Protein AF-A0A6V7K9V1-F1 (afdb_monomer_lite)

InterPro domains:
  IPR018732 Dpy-19/Dpy-19-like [PF10034] (10-104)
  IPR018732 Dpy-19/Dpy-19-like [PTHR31488] (13-102)

Structure (mmCIF, N/CA/C/O backbone):
data_AF-A0A6V7K9V1-F1
#
_entry.id   AF-A0A6V7K9V1-F1
#
loop_
_atom_site.group_PDB
_atom_site.id
_atom_site.type_symbol
_atom_site.label_atom_id
_atom_site.label_alt_id
_atom_site.label_comp_id
_atom_site.label_asym_id
_atom_site.label_entity_id
_atom_site.label_seq_id
_atom_site.pdbx_PDB_ins_code
_atom_site.Cartn_x
_atom_site.Cartn_y
_atom_site.Cartn_z
_atom_site.occupancy
_atom_site.B_iso_or_equiv
_atom_site.auth_seq_id
_atom_site.auth_comp_id
_atom_site.auth_asym_id
_atom_site.auth_atom_id
_atom_site.pdbx_PDB_model_num
ATOM 1 N N . THR A 1 1 ? 39.760 -1.655 -20.143 1.00 37.84 1 THR A N 1
ATOM 2 C CA . THR A 1 1 ? 40.571 -1.521 -21.367 1.00 37.84 1 THR A CA 1
ATOM 3 C C . THR A 1 1 ? 39.655 -1.271 -22.540 1.00 37.84 1 THR A C 1
ATOM 5 O O . THR A 1 1 ? 38.645 -1.952 -22.647 1.00 37.84 1 THR A O 1
ATOM 8 N N . GLU A 1 2 ? 39.982 -0.252 -23.332 1.00 52.44 2 GLU A N 1
ATOM 9 C CA . GLU A 1 2 ? 39.304 0.187 -24.558 1.00 52.44 2 GLU A CA 1
ATOM 10 C C . GLU A 1 2 ? 39.152 -0.900 -25.633 1.00 52.44 2 GLU A C 1
ATOM 12 O O . GLU A 1 2 ? 40.031 -1.755 -25.772 1.00 52.44 2 GLU A O 1
ATOM 17 N N . ARG A 1 3 ? 38.095 -0.768 -26.450 1.00 48.97 3 ARG A N 1
ATOM 18 C CA . ARG A 1 3 ? 38.056 -0.912 -27.928 1.00 48.97 3 ARG A CA 1
ATOM 19 C C . ARG A 1 3 ? 36.578 -0.804 -28.348 1.00 48.97 3 ARG A C 1
ATOM 21 O O . ARG A 1 3 ? 35.760 -1.541 -27.825 1.00 48.97 3 ARG A O 1
ATOM 28 N N . GLY A 1 4 ? 36.123 0.138 -29.169 1.00 57.19 4 GLY A N 1
ATOM 29 C CA . GLY A 1 4 ? 36.757 0.662 -30.372 1.00 57.19 4 GLY A CA 1
ATOM 30 C C . GLY A 1 4 ? 36.344 -0.182 -31.577 1.00 57.19 4 GLY A C 1
ATOM 31 O O . GLY A 1 4 ? 37.207 -0.852 -32.116 1.00 57.19 4 GLY A O 1
ATOM 32 N N . ASP A 1 5 ? 35.048 -0.212 -31.915 1.00 47.09 5 ASP A N 1
ATOM 33 C CA . ASP A 1 5 ? 34.510 -0.325 -33.283 1.00 47.09 5 ASP A CA 1
ATOM 34 C C . ASP A 1 5 ? 32.972 -0.229 -33.229 1.00 47.09 5 ASP A C 1
ATOM 36 O O . ASP A 1 5 ? 32.338 -0.789 -32.335 1.00 47.09 5 ASP A O 1
ATOM 40 N N . GLY A 1 6 ? 32.369 0.497 -34.166 1.00 57.66 6 GLY A N 1
ATOM 41 C CA . GLY A 1 6 ? 30.946 0.845 -34.228 1.00 57.66 6 GLY A CA 1
ATOM 42 C C . GLY A 1 6 ? 30.015 -0.307 -34.616 1.00 57.66 6 GLY A C 1
ATOM 43 O O . GLY A 1 6 ? 29.026 -0.081 -35.309 1.00 57.66 6 GLY A O 1
ATOM 44 N N . SER A 1 7 ? 30.304 -1.533 -34.180 1.00 53.25 7 SER A N 1
ATOM 45 C CA . SER A 1 7 ? 29.377 -2.656 -34.297 1.00 53.25 7 SER A CA 1
ATOM 46 C C . SER A 1 7 ? 28.694 -2.883 -32.952 1.00 53.25 7 SER A C 1
ATOM 48 O O . SER A 1 7 ? 29.325 -3.193 -31.942 1.00 53.25 7 SER A O 1
ATOM 50 N N . THR A 1 8 ? 27.374 -2.695 -32.920 1.00 54.94 8 THR A N 1
ATOM 51 C CA . THR A 1 8 ? 26.538 -3.057 -31.775 1.00 54.94 8 THR A CA 1
ATOM 52 C C . THR A 1 8 ? 26.529 -4.577 -31.661 1.00 54.94 8 THR A C 1
ATOM 54 O O . THR A 1 8 ? 25.614 -5.246 -32.136 1.00 54.94 8 THR A O 1
ATOM 57 N N . VAL A 1 9 ? 27.578 -5.151 -31.072 1.00 58.09 9 VAL A N 1
ATOM 58 C CA . VAL A 1 9 ? 27.521 -6.535 -30.612 1.00 58.09 9 VAL A CA 1
ATOM 59 C C . VAL A 1 9 ? 26.310 -6.635 -29.690 1.00 58.09 9 VAL A C 1
ATOM 61 O O . VAL A 1 9 ? 26.144 -5.816 -28.782 1.00 58.09 9 VAL A O 1
ATOM 64 N N . LEU A 1 10 ? 25.420 -7.589 -29.972 1.00 57.72 10 LEU A N 1
ATOM 65 C CA . LEU A 1 10 ? 24.287 -7.898 -29.110 1.00 57.72 10 LEU A CA 1
ATOM 66 C C . LEU A 1 10 ? 24.871 -8.325 -27.761 1.00 57.72 10 LEU A C 1
ATOM 68 O O . LEU A 1 10 ? 25.293 -9.465 -27.578 1.00 57.72 10 LEU A O 1
ATOM 72 N N . SER A 1 11 ? 24.985 -7.371 -26.842 1.00 62.78 11 SER A N 1
ATOM 73 C CA . SER A 1 11 ? 25.507 -7.630 -25.515 1.00 62.78 11 SER A CA 1
ATOM 74 C C . SER A 1 11 ? 24.492 -8.498 -24.785 1.00 62.78 11 SER A C 1
ATOM 76 O O . SER A 1 11 ? 23.467 -8.011 -24.311 1.00 62.78 11 SER A O 1
ATOM 78 N N . CYS A 1 12 ? 24.791 -9.789 -24.650 1.00 59.69 12 CYS A N 1
ATOM 79 C CA . CYS A 1 12 ? 24.054 -10.706 -23.775 1.00 59.69 12 CYS A CA 1
ATOM 80 C C . CYS A 1 12 ? 24.196 -10.338 -22.281 1.00 59.69 12 CYS A C 1
ATOM 82 O O . CYS A 1 12 ? 23.714 -11.064 -21.417 1.00 59.69 12 CYS A O 1
ATOM 84 N N . GLN A 1 13 ? 24.890 -9.236 -21.977 1.00 60.91 13 GLN A N 1
ATOM 85 C CA . GLN A 1 13 ? 25.138 -8.711 -20.640 1.00 60.91 13 GLN A CA 1
ATOM 86 C C . GLN A 1 13 ? 24.251 -7.49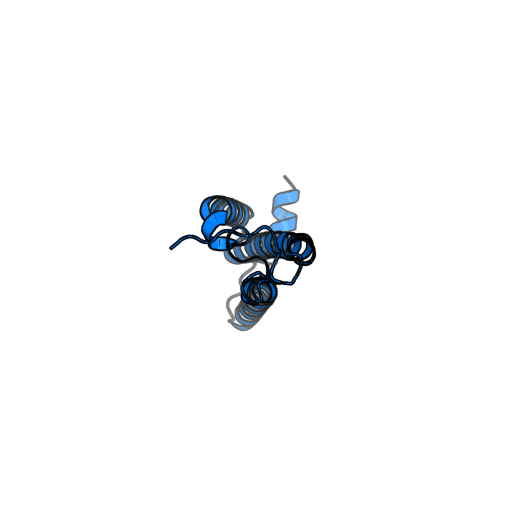5 -20.306 1.00 60.91 13 GLN A C 1
ATOM 88 O O . GLN A 1 13 ? 24.337 -6.952 -19.207 1.00 60.91 13 GLN A O 1
ATOM 93 N N . GLY A 1 14 ? 23.375 -7.074 -21.225 1.00 58.47 14 GLY A N 1
ATOM 94 C CA . GLY A 1 14 ? 22.284 -6.141 -20.942 1.00 58.47 14 GLY A CA 1
ATOM 95 C C . GLY A 1 14 ? 20.980 -6.891 -20.674 1.00 58.47 14 GLY A C 1
ATOM 96 O O . GLY A 1 14 ? 20.738 -7.934 -21.276 1.00 58.47 14 GLY A O 1
ATOM 97 N N . LEU A 1 15 ? 20.123 -6.359 -19.794 1.00 56.44 15 LEU A N 1
ATOM 98 C CA . LEU A 1 15 ? 18.720 -6.772 -19.667 1.00 56.44 15 LEU A CA 1
ATOM 99 C C . LEU A 1 15 ? 18.069 -6.719 -21.061 1.00 56.44 15 LEU A C 1
ATOM 101 O O . LEU A 1 15 ? 17.594 -5.675 -21.491 1.00 56.44 15 LEU A O 1
ATOM 105 N N . ALA A 1 16 ? 18.043 -7.848 -21.774 1.00 56.69 16 ALA A N 1
ATOM 106 C CA . ALA A 1 16 ? 17.430 -7.985 -23.099 1.00 56.69 16 ALA A CA 1
ATOM 107 C C . ALA A 1 16 ? 15.898 -7.816 -23.066 1.00 56.69 16 ALA A C 1
ATOM 109 O O . ALA A 1 16 ? 15.219 -7.980 -24.076 1.00 56.69 16 ALA A O 1
ATOM 110 N N . VAL A 1 17 ? 15.346 -7.505 -21.892 1.00 64.75 17 VAL A N 1
ATOM 111 C CA . VAL A 1 17 ? 13.927 -7.319 -21.654 1.00 64.75 17 VAL A CA 1
ATOM 112 C C . VAL A 1 17 ? 13.671 -5.833 -21.399 1.00 64.75 17 VAL A C 1
ATOM 114 O O . VAL A 1 17 ? 14.276 -5.268 -20.483 1.00 64.75 17 VAL A O 1
ATOM 117 N N . PRO A 1 18 ? 12.777 -5.184 -22.166 1.00 68.88 18 PRO A N 1
ATOM 118 C CA . PRO A 1 18 ? 12.441 -3.784 -21.953 1.00 68.88 18 PRO A CA 1
ATOM 119 C C . PRO A 1 18 ? 11.866 -3.588 -20.544 1.00 68.88 18 PRO A C 1
ATOM 121 O O . PRO A 1 18 ? 10.807 -4.116 -20.203 1.00 68.88 18 PRO A O 1
ATOM 124 N N . SER A 1 19 ? 12.564 -2.808 -19.717 1.00 66.75 19 SER A N 1
ATOM 125 C CA . SER A 1 19 ? 12.195 -2.534 -18.319 1.00 66.75 19 SER A CA 1
ATOM 126 C C . SER A 1 19 ? 10.821 -1.871 -18.186 1.00 66.75 19 SER A C 1
ATOM 128 O O . SER A 1 19 ? 10.099 -2.137 -17.225 1.00 66.75 19 SER A O 1
ATOM 130 N N . TYR A 1 20 ? 10.420 -1.079 -19.184 1.00 72.31 20 TYR A N 1
ATOM 131 C CA . TYR A 1 20 ? 9.133 -0.382 -19.244 1.00 72.31 20 TYR A CA 1
ATOM 132 C C . TYR A 1 20 ? 7.913 -1.292 -19.081 1.00 72.31 20 TYR A C 1
ATOM 134 O O . TYR A 1 20 ? 6.931 -0.865 -18.481 1.00 72.31 20 TYR A O 1
ATOM 142 N N . PHE A 1 21 ? 7.985 -2.549 -19.532 1.00 74.50 21 PHE A N 1
ATOM 143 C CA . PHE A 1 21 ? 6.895 -3.516 -19.364 1.00 74.50 21 PHE A CA 1
ATOM 144 C C . PHE A 1 21 ? 6.564 -3.778 -17.884 1.00 74.50 21 PHE A C 1
ATOM 146 O O . PHE A 1 21 ? 5.403 -3.955 -17.522 1.00 74.50 21 PHE A O 1
ATOM 153 N N . TYR A 1 22 ? 7.575 -3.761 -17.010 1.00 76.75 22 TYR A N 1
ATOM 154 C CA . TYR A 1 22 ? 7.412 -4.074 -15.590 1.00 76.75 22 TYR A CA 1
ATOM 155 C C . TYR A 1 22 ? 7.121 -2.847 -14.731 1.00 76.75 22 TYR A C 1
ATOM 157 O O . TYR A 1 22 ? 6.459 -2.981 -13.705 1.00 76.75 22 TYR A O 1
ATOM 165 N N . ILE A 1 23 ? 7.575 -1.657 -15.136 1.00 79.94 23 ILE A N 1
ATOM 166 C CA . ILE A 1 23 ? 7.477 -0.438 -14.317 1.00 79.94 23 ILE A CA 1
ATOM 167 C C . ILE A 1 23 ? 6.026 -0.144 -13.932 1.00 79.94 23 ILE A C 1
ATOM 169 O O . ILE A 1 23 ? 5.755 0.090 -12.758 1.00 79.94 23 ILE A O 1
ATOM 173 N N . THR A 1 24 ? 5.087 -0.226 -14.879 1.00 82.88 24 THR A N 1
ATOM 174 C CA . THR A 1 24 ? 3.663 0.037 -14.614 1.00 82.88 24 THR A CA 1
ATOM 175 C C . THR A 1 24 ? 3.096 -0.908 -13.556 1.00 82.88 24 THR A C 1
ATOM 177 O O . THR A 1 24 ? 2.420 -0.471 -12.623 1.00 82.88 24 THR A O 1
ATOM 180 N N . VAL A 1 25 ? 3.409 -2.202 -13.658 1.00 83.69 25 VAL A N 1
ATOM 181 C CA . VAL A 1 25 ? 2.934 -3.209 -12.703 1.00 83.69 25 VAL A CA 1
ATOM 182 C C . VAL A 1 25 ? 3.601 -3.011 -11.344 1.00 83.69 25 VAL A C 1
ATOM 184 O O . VAL A 1 25 ? 2.920 -2.975 -10.324 1.00 83.69 25 VAL A O 1
ATOM 187 N N . VAL A 1 26 ? 4.913 -2.804 -11.306 1.00 84.44 26 VAL A N 1
ATOM 188 C CA . VAL A 1 26 ? 5.666 -2.624 -10.059 1.00 84.44 26 VAL A CA 1
ATOM 189 C C . VAL A 1 26 ? 5.211 -1.375 -9.299 1.00 84.44 26 VAL A C 1
ATOM 191 O O . VAL A 1 26 ? 5.019 -1.436 -8.085 1.00 84.44 26 VAL A O 1
ATOM 194 N N . TRP A 1 27 ? 4.948 -0.268 -9.996 1.00 83.19 27 TRP A N 1
ATOM 195 C CA . TRP A 1 27 ? 4.365 0.929 -9.383 1.00 83.19 27 TRP A CA 1
ATOM 196 C C . TRP A 1 27 ? 2.975 0.660 -8.805 1.00 83.19 27 TRP A C 1
ATOM 198 O O . TRP A 1 27 ? 2.685 1.060 -7.676 1.00 83.19 27 TRP A O 1
ATOM 208 N N . SER A 1 28 ? 2.130 -0.075 -9.533 1.00 87.44 28 SER A N 1
ATOM 209 C CA . SER A 1 28 ? 0.806 -0.452 -9.026 1.00 87.44 28 SER A CA 1
ATOM 210 C C . SER A 1 28 ? 0.894 -1.311 -7.752 1.00 87.44 28 SER A C 1
ATOM 212 O O . SER A 1 28 ? 0.160 -1.081 -6.791 1.00 87.44 28 SER A O 1
ATOM 214 N N . LEU A 1 29 ? 1.855 -2.238 -7.687 1.00 88.19 29 LEU A N 1
ATOM 215 C CA . LEU A 1 29 ? 2.085 -3.106 -6.530 1.00 88.19 29 LEU A CA 1
ATOM 216 C C . LEU A 1 29 ? 2.676 -2.352 -5.332 1.00 88.19 29 LEU A C 1
ATOM 218 O O . LEU A 1 29 ? 2.336 -2.662 -4.188 1.00 88.19 29 LEU A O 1
ATOM 222 N N . ALA A 1 30 ? 3.508 -1.337 -5.569 1.00 88.19 30 ALA A N 1
ATOM 223 C CA . ALA A 1 30 ? 4.000 -0.447 -4.519 1.00 88.19 30 ALA A CA 1
ATOM 224 C C . ALA A 1 30 ? 2.851 0.358 -3.882 1.00 88.19 30 ALA A C 1
ATOM 226 O O . ALA A 1 30 ? 2.740 0.416 -2.656 1.00 88.19 30 ALA A O 1
ATOM 227 N N . MET A 1 31 ? 1.933 0.887 -4.698 1.00 89.12 31 MET A N 1
ATOM 228 C CA . MET A 1 31 ? 0.722 1.563 -4.208 1.00 89.12 31 MET A CA 1
ATOM 229 C C . MET A 1 31 ? -0.201 0.604 -3.442 1.00 89.12 31 MET A C 1
ATOM 231 O O . MET A 1 31 ? -0.733 0.951 -2.382 1.00 89.12 31 MET A O 1
ATOM 235 N N . MET A 1 32 ? -0.352 -0.630 -3.934 1.00 91.69 32 MET A N 1
ATOM 236 C CA . MET A 1 32 ? -1.101 -1.682 -3.241 1.00 91.69 32 MET A CA 1
ATOM 237 C C . MET A 1 32 ? -0.471 -2.023 -1.882 1.00 91.69 32 MET A C 1
ATOM 239 O O . MET A 1 32 ? -1.183 -2.156 -0.890 1.00 91.69 32 MET A O 1
ATOM 243 N N . THR A 1 33 ? 0.858 -2.090 -1.811 1.00 91.56 33 THR A N 1
ATOM 244 C CA . THR A 1 33 ? 1.612 -2.346 -0.575 1.00 91.56 33 THR A CA 1
ATOM 245 C C . THR A 1 33 ? 1.368 -1.255 0.469 1.00 91.56 33 THR A C 1
ATOM 247 O O . THR A 1 33 ? 0.993 -1.570 1.599 1.00 91.56 33 THR A O 1
ATOM 250 N N . GLY A 1 34 ? 1.491 0.023 0.088 1.00 92.19 34 GLY A N 1
ATOM 251 C CA . GLY A 1 34 ? 1.186 1.149 0.980 1.00 92.19 34 GLY A CA 1
ATOM 252 C C . GLY A 1 34 ? -0.263 1.126 1.484 1.00 92.19 34 GLY A C 1
ATOM 253 O O . GLY A 1 34 ? -0.516 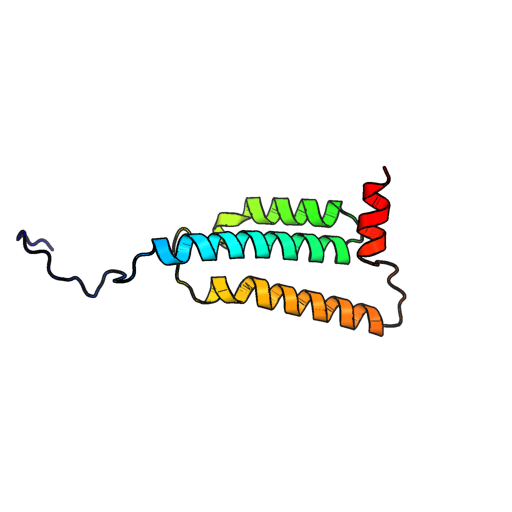1.331 2.671 1.00 92.19 34 GLY A O 1
ATOM 254 N N . SER A 1 35 ? -1.211 0.767 0.614 1.00 91.75 35 SER A N 1
ATOM 255 C CA . SER A 1 35 ? -2.632 0.645 0.972 1.00 91.75 35 SER A CA 1
ATOM 256 C C . SER A 1 35 ? -2.892 -0.474 1.988 1.00 91.75 35 SER A C 1
ATOM 258 O O . SER A 1 35 ? -3.632 -0.281 2.954 1.00 91.75 35 SER A O 1
ATOM 260 N N . ILE A 1 36 ? -2.263 -1.641 1.807 1.00 92.69 36 ILE A N 1
ATOM 261 C CA . ILE A 1 36 ? -2.381 -2.769 2.743 1.00 92.69 36 ILE A CA 1
ATOM 262 C C . ILE A 1 36 ? -1.749 -2.412 4.091 1.00 92.69 36 ILE A C 1
ATOM 264 O O . ILE A 1 36 ? -2.345 -2.694 5.128 1.00 92.69 36 ILE A O 1
ATOM 268 N N . LEU A 1 37 ? -0.586 -1.754 4.099 1.00 92.69 37 LEU A N 1
ATOM 269 C CA . LEU A 1 37 ? 0.067 -1.305 5.332 1.00 92.69 37 LEU A CA 1
ATOM 270 C C . LEU A 1 37 ? -0.778 -0.281 6.097 1.00 92.69 37 LEU A C 1
ATOM 272 O O . LEU A 1 37 ? -0.879 -0.369 7.320 1.00 92.69 37 LEU A O 1
ATOM 276 N N . PHE A 1 38 ? -1.434 0.642 5.392 1.00 92.06 38 PHE A N 1
ATOM 277 C CA . PHE A 1 38 ? -2.372 1.583 6.001 1.00 92.06 38 PHE A CA 1
ATOM 278 C C . PHE A 1 38 ? -3.538 0.852 6.684 1.00 92.06 38 PHE A C 1
ATOM 280 O O . PHE A 1 38 ? -3.821 1.086 7.860 1.00 92.06 38 PHE A O 1
ATOM 287 N N . LEU A 1 39 ? -4.189 -0.080 5.982 1.00 89.88 39 LEU A N 1
ATOM 288 C CA . LEU A 1 39 ? -5.285 -0.882 6.540 1.00 89.88 39 LEU A CA 1
ATOM 289 C C . LEU A 1 39 ? -4.825 -1.746 7.719 1.00 89.88 39 LEU A C 1
ATOM 291 O O . LEU A 1 39 ? -5.525 -1.866 8.722 1.00 89.88 39 LEU A O 1
ATOM 295 N N . TYR A 1 40 ? -3.632 -2.321 7.620 1.00 90.94 40 TYR A N 1
ATOM 296 C CA . TYR A 1 40 ? -3.091 -3.168 8.669 1.00 90.94 40 TYR A CA 1
ATOM 297 C C . TYR A 1 40 ? -2.775 -2.360 9.935 1.00 90.94 40 TYR A C 1
ATOM 299 O O . TYR A 1 40 ? -3.178 -2.736 11.036 1.00 90.94 40 TYR A O 1
ATOM 307 N N . SER A 1 41 ? -2.122 -1.210 9.782 1.00 91.50 41 SER A N 1
ATOM 308 C CA . SER A 1 41 ? -1.783 -0.336 10.906 1.00 91.50 41 SER A CA 1
ATOM 309 C C . SER A 1 41 ? -3.019 0.296 11.555 1.00 91.50 41 SER A C 1
ATOM 311 O O . SER A 1 41 ? -3.120 0.337 12.782 1.00 91.50 41 SER A O 1
ATOM 313 N N . THR A 1 42 ? -4.011 0.714 10.759 1.00 89.25 42 THR A N 1
ATOM 314 C CA . THR A 1 42 ? -5.291 1.209 11.304 1.00 89.25 42 THR A CA 1
ATOM 315 C C . THR A 1 42 ? -6.046 0.129 12.076 1.00 89.25 42 THR A C 1
ATOM 317 O O . THR A 1 42 ? -6.605 0.425 13.132 1.00 89.25 42 THR A O 1
ATOM 320 N N . TYR A 1 43 ? -6.022 -1.123 11.606 1.00 85.56 43 TYR A N 1
ATOM 321 C CA . TYR A 1 43 ? -6.606 -2.254 12.330 1.00 85.56 43 TYR A CA 1
ATOM 322 C C . TYR A 1 43 ? -5.905 -2.506 13.669 1.00 85.56 43 TYR A C 1
ATOM 324 O O . TYR A 1 43 ? -6.569 -2.693 14.681 1.00 85.56 43 TYR A O 1
ATOM 332 N N . LEU A 1 44 ? -4.570 -2.473 13.696 1.00 86.69 44 LEU A N 1
ATOM 333 C CA . LEU A 1 44 ? -3.805 -2.755 14.911 1.00 86.69 44 LEU A CA 1
ATOM 334 C C . LEU A 1 44 ? -3.879 -1.616 15.940 1.00 86.69 44 LEU A C 1
ATOM 336 O O . LEU A 1 44 ? -3.948 -1.865 17.140 1.00 86.69 44 LEU A O 1
ATOM 340 N N . SER A 1 45 ? -3.864 -0.365 15.476 1.00 86.75 45 SER A N 1
ATOM 341 C CA . SER A 1 45 ? -3.923 0.820 16.338 1.00 86.75 45 SER A CA 1
ATOM 342 C C . SER A 1 45 ? -5.348 1.167 16.786 1.00 86.75 45 SER A C 1
ATOM 344 O O . SER A 1 45 ? -5.516 1.899 17.760 1.00 86.75 45 SER A O 1
ATOM 346 N N . GLY A 1 46 ? -6.374 0.705 16.066 1.00 82.12 46 GLY A N 1
ATOM 347 C CA . GLY A 1 46 ? -7.770 1.090 16.295 1.00 82.12 46 GLY A CA 1
ATOM 348 C C . GLY A 1 46 ? -8.093 2.548 15.951 1.00 82.12 46 GLY A C 1
ATOM 349 O O . GLY A 1 46 ? -9.209 3.006 16.189 1.00 82.12 46 GLY A O 1
ATOM 350 N N . THR A 1 47 ? -7.140 3.286 15.375 1.00 84.94 47 THR A N 1
ATOM 351 C CA . THR A 1 47 ? -7.290 4.692 14.981 1.00 84.94 47 THR A CA 1
ATOM 352 C C . THR A 1 47 ? -6.752 4.920 13.572 1.00 84.94 47 THR A C 1
ATOM 354 O O . THR A 1 47 ? -5.852 4.214 13.110 1.00 84.94 47 THR A O 1
ATOM 357 N N . ILE A 1 48 ? -7.269 5.944 12.885 1.00 87.12 48 ILE A N 1
ATOM 358 C CA . ILE A 1 48 ? -6.770 6.335 11.557 1.00 87.12 48 ILE A CA 1
ATOM 359 C C . ILE A 1 48 ? -5.344 6.908 11.610 1.00 87.12 48 ILE A C 1
ATOM 361 O O . ILE A 1 48 ? -4.580 6.764 10.655 1.00 87.12 48 ILE A O 1
ATOM 365 N N . TYR A 1 49 ? -4.957 7.496 12.747 1.00 88.56 49 TYR A N 1
ATOM 366 C CA . TYR A 1 49 ? -3.628 8.068 12.959 1.00 88.56 49 TYR A CA 1
ATOM 367 C C . TYR A 1 49 ? -2.514 7.026 12.835 1.00 88.56 49 TYR A C 1
ATOM 369 O O . TYR A 1 49 ? -1.479 7.329 12.246 1.00 88.56 49 TYR A O 1
ATOM 377 N N . GLY A 1 50 ? -2.740 5.789 13.297 1.00 89.44 50 GLY A N 1
ATOM 378 C CA . GLY A 1 50 ? -1.791 4.688 13.097 1.00 89.44 50 GLY A CA 1
ATOM 379 C C . GLY A 1 50 ? -1.508 4.435 11.614 1.00 89.44 50 GLY A C 1
ATOM 380 O O . GLY A 1 50 ? -0.351 4.366 11.199 1.00 89.44 50 GLY A O 1
ATOM 381 N N . GLY A 1 51 ? -2.559 4.417 10.789 1.00 91.19 51 GLY A N 1
ATOM 382 C CA . GLY A 1 51 ? -2.435 4.314 9.335 1.00 91.19 51 GLY A CA 1
ATOM 383 C C . GLY A 1 51 ? -1.654 5.468 8.715 1.00 91.19 51 GLY A C 1
ATOM 384 O O . GLY A 1 51 ? -0.751 5.232 7.913 1.00 91.19 51 GLY A O 1
ATOM 385 N N . LEU A 1 52 ? -1.969 6.709 9.100 1.00 92.44 52 LEU A N 1
ATOM 386 C CA . LEU A 1 52 ? -1.284 7.901 8.587 1.00 92.44 52 LEU A CA 1
ATOM 387 C C . LEU A 1 52 ? 0.211 7.887 8.917 1.00 92.44 52 LEU A C 1
ATOM 389 O O . LEU A 1 52 ? 1.029 8.128 8.032 1.00 92.44 52 LEU A O 1
ATOM 393 N N . ILE A 1 53 ? 0.575 7.548 10.156 1.00 94.19 53 ILE A N 1
ATOM 394 C CA . ILE A 1 53 ? 1.977 7.448 10.583 1.00 94.19 53 ILE A CA 1
ATOM 395 C C . ILE A 1 53 ? 2.710 6.381 9.764 1.00 94.19 53 ILE A C 1
ATOM 397 O O . ILE A 1 53 ? 3.813 6.628 9.277 1.00 94.19 53 ILE A O 1
ATOM 401 N N . THR A 1 54 ? 2.093 5.217 9.549 1.00 94.06 54 THR A N 1
ATOM 402 C CA . THR A 1 54 ? 2.678 4.155 8.719 1.00 94.06 54 THR A CA 1
ATOM 403 C C . THR A 1 54 ? 2.847 4.585 7.264 1.00 94.06 54 THR A C 1
ATOM 405 O O . THR A 1 54 ? 3.881 4.298 6.666 1.00 94.06 54 THR A O 1
ATOM 408 N N . MET A 1 55 ? 1.876 5.302 6.699 1.00 93.19 55 MET A N 1
ATOM 409 C CA . MET A 1 55 ? 1.957 5.806 5.328 1.00 93.19 55 MET A CA 1
ATOM 410 C C . MET A 1 55 ? 3.087 6.834 5.173 1.00 93.19 55 MET A C 1
ATOM 412 O O . MET A 1 55 ? 3.871 6.758 4.228 1.00 93.19 55 MET A O 1
ATOM 416 N N . LEU A 1 56 ? 3.228 7.753 6.133 1.00 93.81 56 LEU A N 1
ATOM 417 C CA . LEU A 1 56 ? 4.330 8.718 6.171 1.00 93.81 56 LEU A CA 1
ATOM 418 C C . LEU A 1 56 ? 5.688 8.018 6.291 1.00 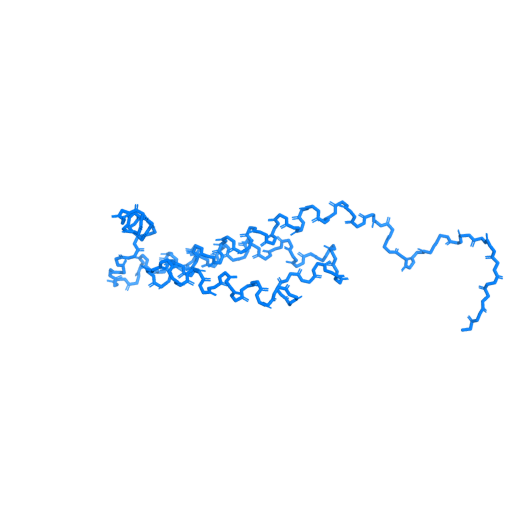93.81 56 LEU A C 1
ATOM 420 O O . LEU A 1 56 ? 6.617 8.358 5.561 1.00 93.81 56 LEU A O 1
ATOM 424 N N . ALA A 1 57 ? 5.795 7.007 7.156 1.00 92.06 57 ALA A N 1
ATOM 425 C CA . ALA A 1 57 ? 7.012 6.214 7.306 1.00 92.06 57 ALA A CA 1
ATOM 426 C C . ALA A 1 57 ? 7.359 5.426 6.029 1.00 92.06 57 ALA A C 1
ATOM 428 O O . ALA A 1 57 ? 8.531 5.339 5.663 1.00 92.06 57 ALA A O 1
ATOM 429 N N . PHE A 1 58 ? 6.353 4.902 5.320 1.00 90.88 58 PHE A N 1
ATOM 430 C CA . PHE A 1 58 ? 6.536 4.215 4.040 1.00 90.88 58 PHE A CA 1
ATOM 431 C C . PHE A 1 58 ? 7.082 5.157 2.960 1.00 90.88 58 PHE A C 1
ATOM 433 O O . PHE A 1 58 ? 8.013 4.790 2.247 1.00 90.88 58 PHE A O 1
ATOM 440 N N . PHE A 1 59 ? 6.562 6.385 2.871 1.00 90.56 59 PHE A N 1
ATOM 441 C CA . PHE A 1 59 ? 7.080 7.386 1.934 1.00 90.56 59 PHE A CA 1
ATOM 442 C C . PHE A 1 59 ? 8.469 7.896 2.321 1.00 90.56 59 PHE A C 1
ATOM 444 O O . PHE A 1 59 ? 9.337 8.028 1.456 1.00 90.56 59 PHE A O 1
ATOM 451 N N . TYR A 1 60 ? 8.713 8.135 3.611 1.00 91.25 60 TYR A N 1
ATOM 452 C CA . TYR A 1 60 ? 10.034 8.532 4.096 1.00 91.25 60 TYR A CA 1
ATOM 453 C C .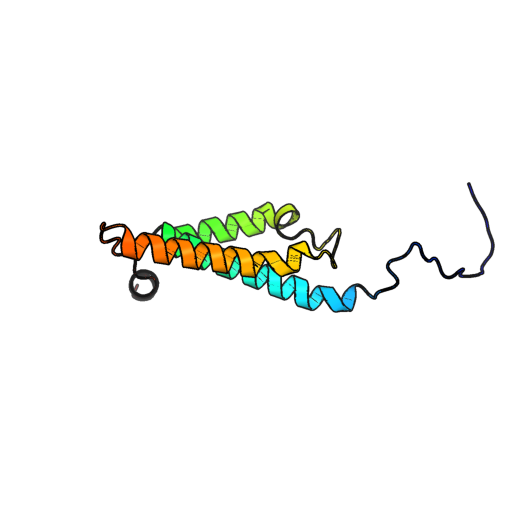 TYR A 1 60 ? 11.095 7.479 3.750 1.00 91.25 60 TYR A C 1
ATOM 455 O O . TYR A 1 60 ? 12.179 7.821 3.287 1.00 91.25 60 TYR A O 1
ATOM 463 N N . ASN A 1 61 ? 10.749 6.195 3.883 1.00 89.81 61 ASN A N 1
ATOM 464 C CA . ASN A 1 61 ? 11.644 5.078 3.596 1.00 89.81 61 ASN A CA 1
ATOM 465 C C . ASN A 1 61 ? 11.456 4.464 2.190 1.00 89.81 61 ASN A C 1
ATOM 467 O O . ASN A 1 61 ? 11.874 3.332 1.942 1.00 89.81 61 ASN A O 1
ATOM 471 N N . HIS A 1 62 ? 10.820 5.176 1.249 1.00 85.00 62 HIS A N 1
ATOM 472 C CA . HIS A 1 62 ? 10.432 4.602 -0.050 1.00 85.00 62 HIS A CA 1
ATOM 473 C C . HIS A 1 62 ? 11.624 4.070 -0.867 1.00 85.00 62 HIS A C 1
ATOM 475 O O . HIS A 1 62 ? 11.461 3.106 -1.623 1.00 85.00 62 HIS A O 1
ATOM 481 N N . THR A 1 63 ? 12.811 4.666 -0.694 1.00 80.31 63 THR A N 1
ATOM 482 C CA . THR A 1 63 ? 14.079 4.257 -1.318 1.00 80.31 63 THR A CA 1
ATOM 483 C C . THR A 1 63 ? 14.404 2.795 -1.016 1.00 80.31 63 THR A C 1
ATOM 485 O O . THR A 1 63 ? 14.725 2.036 -1.933 1.00 80.31 63 THR A O 1
ATOM 488 N N . GLU A 1 64 ? 14.225 2.380 0.241 1.00 81.12 64 GLU A N 1
ATOM 489 C CA . GLU A 1 64 ? 14.454 1.003 0.685 1.00 81.12 64 GLU A CA 1
ATOM 490 C C . GLU A 1 64 ? 13.213 0.123 0.510 1.00 81.12 64 GLU A C 1
ATOM 492 O O . GLU A 1 64 ? 13.339 -1.057 0.190 1.00 81.12 64 GLU A O 1
ATOM 497 N N . CYS A 1 65 ? 12.009 0.682 0.678 1.00 75.44 65 CYS A N 1
ATOM 498 C CA . CYS A 1 65 ? 10.761 -0.083 0.623 1.00 75.44 65 CYS A CA 1
ATOM 499 C C . CYS A 1 65 ? 10.331 -0.491 -0.790 1.00 75.44 65 CYS A C 1
ATOM 501 O O . CYS A 1 65 ? 9.532 -1.416 -0.920 1.00 75.44 65 CYS A O 1
ATOM 503 N N . THR A 1 66 ? 10.799 0.192 -1.839 1.00 74.56 66 THR A N 1
ATOM 504 C CA . THR A 1 66 ? 10.315 -0.076 -3.201 1.00 74.56 66 THR A CA 1
ATOM 505 C C . THR A 1 66 ? 11.395 -0.552 -4.167 1.00 74.56 66 THR A C 1
ATOM 507 O O . THR A 1 66 ? 11.033 -1.222 -5.126 1.00 74.56 66 THR A O 1
ATOM 510 N N . ARG A 1 67 ? 12.693 -0.265 -3.943 1.00 71.38 67 ARG A N 1
ATOM 511 C CA . ARG A 1 67 ? 13.872 -0.661 -4.768 1.00 71.38 67 ARG A CA 1
ATOM 512 C C . ARG A 1 67 ? 13.711 -0.611 -6.308 1.00 71.38 67 ARG A C 1
ATOM 514 O O . ARG A 1 67 ? 14.591 -1.063 -7.042 1.00 71.38 67 ARG A O 1
ATOM 521 N N . VAL A 1 68 ? 12.647 0.019 -6.818 1.00 67.69 68 VAL A N 1
ATOM 522 C CA . VAL A 1 68 ? 12.261 0.060 -8.242 1.00 67.69 68 VAL A CA 1
ATOM 523 C C . VAL A 1 68 ? 13.314 0.782 -9.070 1.00 67.69 68 VAL A C 1
ATOM 525 O O . VAL A 1 68 ? 13.504 0.461 -10.235 1.00 67.69 68 VAL A O 1
ATOM 528 N N . GLN A 1 69 ? 14.028 1.728 -8.455 1.00 66.62 69 GLN A N 1
ATOM 529 C CA . GLN A 1 69 ? 15.088 2.495 -9.104 1.00 66.62 69 GLN A CA 1
ATOM 530 C C . GLN A 1 69 ? 16.330 1.650 -9.452 1.00 66.62 69 GLN A C 1
ATOM 532 O O . GLN A 1 69 ? 17.067 2.023 -10.358 1.00 66.62 69 GLN A O 1
ATOM 537 N N . TRP A 1 70 ? 16.549 0.512 -8.775 1.00 63.88 70 TRP A N 1
ATOM 538 C CA . TRP A 1 70 ? 17.755 -0.310 -8.945 1.00 63.88 70 TRP A CA 1
ATOM 539 C C . TRP A 1 70 ? 17.482 -1.643 -9.651 1.00 63.88 70 TRP A C 1
ATOM 541 O O . TRP A 1 70 ? 18.265 -2.053 -10.505 1.00 63.88 70 TRP A O 1
ATOM 551 N N . THR A 1 71 ? 16.370 -2.320 -9.343 1.00 66.31 71 THR A N 1
ATOM 552 C CA . THR A 1 71 ? 16.056 -3.648 -9.907 1.00 66.31 71 THR A CA 1
ATOM 553 C C . THR A 1 71 ? 14.555 -3.813 -10.202 1.00 66.31 71 THR A C 1
ATOM 555 O O . THR A 1 71 ? 13.865 -4.546 -9.489 1.00 66.31 71 THR A O 1
ATOM 558 N N . PRO A 1 72 ? 14.023 -3.177 -11.270 1.00 61.66 72 PRO A N 1
ATOM 559 C CA . PRO A 1 72 ? 12.600 -3.233 -11.625 1.00 61.66 72 PRO A CA 1
ATOM 560 C C . PRO A 1 72 ? 11.995 -4.646 -11.775 1.00 61.66 72 PRO A C 1
ATOM 562 O O . PRO A 1 72 ? 10.874 -4.846 -11.319 1.00 61.66 72 PRO A O 1
ATOM 565 N N . PRO A 1 73 ? 12.670 -5.649 -12.377 1.00 60.78 73 PRO A N 1
ATOM 566 C CA . PRO A 1 73 ? 12.068 -6.963 -12.619 1.00 60.78 73 PRO A CA 1
ATOM 567 C C . PRO A 1 73 ? 12.261 -7.950 -11.455 1.00 60.78 73 PRO A C 1
ATOM 569 O O . PRO A 1 73 ? 12.103 -9.158 -11.637 1.00 60.78 73 PRO A O 1
ATOM 572 N N . LEU A 1 74 ? 12.651 -7.485 -10.264 1.00 66.00 74 LEU A N 1
ATOM 573 C CA . LEU A 1 74 ? 12.982 -8.396 -9.176 1.00 66.00 74 LEU A CA 1
ATOM 574 C C . LEU A 1 74 ? 11.720 -9.081 -8.636 1.00 66.00 74 LEU A C 1
ATOM 576 O O . LEU A 1 74 ? 10.771 -8.436 -8.191 1.00 66.00 74 LEU A O 1
ATOM 580 N N . ARG A 1 75 ? 11.723 -10.420 -8.669 1.00 64.62 75 ARG A N 1
ATOM 581 C CA . ARG A 1 75 ? 10.594 -11.283 -8.275 1.00 64.62 75 ARG A CA 1
ATOM 582 C C . ARG A 1 75 ? 10.068 -10.990 -6.866 1.00 64.62 75 ARG A C 1
ATOM 584 O O . ARG A 1 75 ? 8.896 -11.230 -6.588 1.00 64.62 75 ARG A O 1
ATOM 591 N N . GLU A 1 76 ? 10.915 -10.478 -5.980 1.00 69.50 76 GLU A N 1
ATOM 592 C CA . GLU A 1 76 ? 10.535 -10.127 -4.611 1.00 69.50 76 GLU A CA 1
ATOM 593 C C . GLU A 1 76 ? 9.471 -9.023 -4.552 1.00 69.50 76 GLU A C 1
ATOM 595 O O . GLU A 1 76 ? 8.509 -9.158 -3.796 1.00 69.50 76 GLU A O 1
ATOM 600 N N . SER A 1 77 ? 9.544 -8.018 -5.429 1.00 72.81 77 SER A N 1
ATOM 601 C CA . SER A 1 77 ? 8.586 -6.905 -5.478 1.00 72.81 77 SER A CA 1
ATOM 602 C C . SER A 1 77 ? 7.163 -7.353 -5.835 1.00 72.81 77 SER A C 1
ATOM 604 O O . SER A 1 77 ? 6.192 -6.701 -5.458 1.00 72.81 77 SER A O 1
ATOM 606 N N . PHE A 1 78 ? 7.018 -8.497 -6.514 1.00 79.44 78 PHE A N 1
ATOM 607 C CA . PHE A 1 78 ? 5.716 -9.061 -6.882 1.00 79.44 78 PHE A CA 1
ATOM 608 C C . PHE A 1 78 ? 5.038 -9.821 -5.738 1.00 79.44 78 PHE A C 1
ATOM 610 O O . PHE A 1 78 ? 3.811 -9.824 -5.639 1.00 79.44 78 PHE A O 1
ATOM 617 N N . ALA A 1 79 ? 5.819 -10.457 -4.863 1.00 85.25 79 ALA A N 1
ATOM 618 C CA . ALA A 1 79 ? 5.288 -11.262 -3.763 1.00 85.25 79 ALA A CA 1
ATOM 619 C C . ALA A 1 79 ? 4.899 -10.418 -2.536 1.00 85.25 79 ALA A C 1
ATOM 621 O O . ALA A 1 79 ? 3.989 -10.796 -1.796 1.00 85.25 79 ALA A O 1
ATOM 622 N N . TYR A 1 80 ? 5.558 -9.272 -2.333 1.00 86.62 80 TYR A N 1
ATOM 623 C CA . TYR A 1 80 ? 5.397 -8.406 -1.159 1.00 86.62 80 TYR A CA 1
ATOM 624 C C . TYR A 1 80 ? 3.942 -8.105 -0.750 1.00 86.62 80 TYR A C 1
ATOM 626 O O . TYR A 1 80 ? 3.581 -8.381 0.397 1.00 86.62 80 TYR A O 1
ATOM 634 N N . PRO A 1 81 ? 3.070 -7.587 -1.635 1.00 87.88 81 PRO A N 1
ATOM 635 C CA . PRO A 1 81 ? 1.722 -7.209 -1.221 1.00 87.88 81 PRO A CA 1
ATOM 636 C C . PRO A 1 81 ? 0.848 -8.425 -0.885 1.00 87.88 81 PRO A C 1
ATOM 638 O O . PRO A 1 81 ? 0.015 -8.351 0.015 1.00 87.88 81 PRO A O 1
ATOM 641 N N . ILE A 1 82 ? 1.066 -9.566 -1.548 1.00 90.12 82 ILE A N 1
ATOM 642 C CA . ILE A 1 82 ? 0.338 -10.808 -1.254 1.00 90.12 82 ILE A CA 1
ATOM 643 C C . ILE A 1 82 ? 0.737 -11.353 0.120 1.00 90.12 82 ILE A C 1
ATOM 645 O O . ILE A 1 82 ? -0.130 -11.737 0.906 1.00 90.12 82 ILE A O 1
ATOM 649 N N . LEU A 1 83 ? 2.032 -11.331 0.443 1.00 91.25 83 LEU A N 1
ATOM 650 C CA . LEU A 1 83 ? 2.537 -11.754 1.751 1.00 91.25 83 LEU A CA 1
ATOM 651 C C . LEU A 1 83 ? 2.012 -10.857 2.877 1.00 91.25 83 LEU A C 1
ATOM 653 O O . LEU A 1 83 ? 1.562 -11.362 3.904 1.00 91.25 83 LEU A O 1
ATOM 657 N N . LEU A 1 84 ? 1.996 -9.536 2.678 1.00 92.38 84 LEU A N 1
ATOM 658 C CA . LEU A 1 84 ? 1.427 -8.602 3.654 1.00 92.38 84 LEU A CA 1
ATOM 659 C C . LEU A 1 84 ? -0.074 -8.814 3.845 1.00 92.38 84 LEU A C 1
ATOM 661 O O . LEU A 1 84 ? -0.563 -8.785 4.975 1.00 92.38 84 LEU A O 1
ATOM 665 N N . PHE A 1 85 ? -0.806 -9.082 2.764 1.00 91.38 85 PHE A N 1
ATOM 666 C CA . PHE A 1 85 ? -2.218 -9.428 2.859 1.00 91.38 85 PHE A CA 1
ATOM 667 C C . PHE A 1 85 ? -2.430 -10.727 3.648 1.00 91.38 85 PHE A C 1
ATOM 669 O O . PHE A 1 85 ? -3.309 -10.790 4.507 1.00 91.38 85 PHE A O 1
ATOM 676 N N . GLN A 1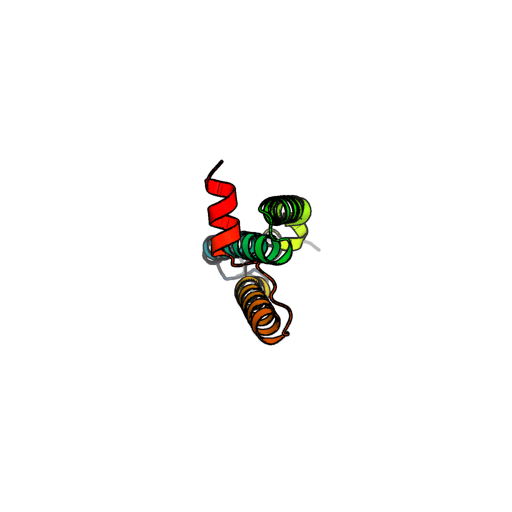 86 ? -1.603 -11.749 3.419 1.00 94.81 86 GLN A N 1
ATOM 677 C CA . GLN A 1 86 ? -1.655 -12.993 4.186 1.00 94.81 86 GLN A CA 1
ATOM 678 C C . GLN A 1 86 ? -1.384 -12.747 5.675 1.00 94.81 86 GLN A C 1
ATOM 680 O O . GLN A 1 86 ? -2.149 -13.224 6.514 1.00 94.81 86 GLN A O 1
ATOM 685 N N . MET A 1 87 ? -0.351 -11.968 6.008 1.00 94.00 87 MET A N 1
ATOM 686 C CA . MET A 1 87 ? -0.052 -11.590 7.393 1.00 94.00 87 MET A CA 1
ATOM 687 C C . MET A 1 87 ? -1.233 -10.863 8.041 1.00 94.00 87 MET A C 1
ATOM 689 O O . MET A 1 87 ? -1.640 -11.228 9.140 1.00 94.00 87 MET A O 1
ATOM 693 N N . PHE A 1 88 ? -1.848 -9.907 7.340 1.00 90.81 88 PHE A N 1
ATOM 694 C CA . PHE A 1 88 ? -3.036 -9.202 7.823 1.00 90.81 88 PHE A CA 1
ATOM 695 C C . PHE A 1 88 ? -4.193 -10.162 8.141 1.00 90.81 88 PHE A C 1
ATOM 697 O O . PHE A 1 88 ? -4.791 -10.092 9.215 1.00 90.81 88 PHE A O 1
ATOM 704 N N . ARG A 1 89 ? -4.489 -11.103 7.236 1.00 90.12 89 ARG A N 1
ATOM 705 C CA . ARG A 1 89 ? -5.549 -12.107 7.432 1.00 90.12 89 ARG A CA 1
ATOM 706 C C . ARG A 1 89 ? -5.279 -13.002 8.638 1.00 90.12 89 ARG A C 1
ATOM 708 O O . ARG A 1 89 ? -6.211 -13.297 9.383 1.00 90.12 89 ARG A O 1
ATOM 715 N N . VAL A 1 90 ? -4.028 -13.412 8.831 1.00 93.25 90 VAL A N 1
ATOM 716 C CA . VAL A 1 90 ? -3.611 -14.210 9.991 1.00 93.25 90 VAL A CA 1
ATOM 717 C C . VAL A 1 90 ? -3.792 -13.416 11.283 1.00 93.25 90 VAL A C 1
ATOM 719 O O . VAL A 1 90 ? -4.352 -13.950 12.237 1.00 93.25 90 VAL A O 1
ATOM 722 N N . THR A 1 91 ? -3.414 -12.137 11.306 1.00 90.69 91 THR A N 1
ATOM 723 C CA . THR A 1 91 ? -3.611 -11.278 12.482 1.00 90.69 91 THR A CA 1
ATOM 724 C C . THR A 1 91 ? -5.089 -11.148 12.849 1.00 90.69 91 THR A C 1
ATOM 726 O O . THR A 1 91 ? -5.440 -11.332 14.011 1.00 90.69 91 THR A O 1
ATOM 729 N N . VAL A 1 92 ? -5.970 -10.920 11.868 1.00 85.31 92 VAL A N 1
ATOM 730 C CA . VAL A 1 92 ? -7.427 -10.872 12.096 1.00 85.31 92 VAL A CA 1
ATOM 731 C C . VAL A 1 92 ? -7.953 -12.212 12.617 1.00 85.31 92 VAL A C 1
ATOM 733 O O . VAL A 1 92 ? -8.765 -12.247 13.538 1.00 85.31 92 VAL A O 1
ATOM 736 N N . PHE A 1 93 ? -7.491 -13.328 12.049 1.00 89.62 93 PHE A N 1
ATOM 737 C CA . PHE A 1 93 ? -7.912 -14.658 12.486 1.00 89.62 93 PHE A CA 1
ATOM 738 C C . PHE A 1 93 ? -7.510 -14.938 13.939 1.00 89.62 93 PHE A C 1
ATOM 740 O O . PHE A 1 93 ? -8.326 -15.434 14.716 1.00 89.62 93 PHE A O 1
ATOM 747 N N . ILE A 1 94 ? -6.277 -14.595 14.320 1.00 88.88 94 ILE A N 1
ATOM 748 C CA . ILE A 1 94 ? -5.793 -14.753 15.695 1.00 88.88 94 ILE A CA 1
ATOM 749 C C . ILE A 1 94 ? -6.609 -13.875 16.645 1.00 88.88 94 ILE A C 1
ATOM 751 O O . ILE A 1 94 ? -7.056 -14.360 17.681 1.00 88.88 94 ILE A O 1
ATOM 755 N N . ASP A 1 95 ? -6.850 -12.616 16.282 1.00 84.38 95 ASP A N 1
ATOM 756 C CA . ASP A 1 95 ? -7.628 -11.671 17.087 1.00 84.38 95 ASP A CA 1
ATOM 757 C C . ASP A 1 95 ? -9.052 -12.185 17.370 1.00 84.38 95 ASP A C 1
ATOM 759 O O . ASP A 1 95 ? -9.520 -12.145 18.507 1.00 84.38 95 ASP A O 1
ATOM 763 N N . GLN A 1 96 ? -9.701 -12.800 16.375 1.00 81.56 96 GLN A N 1
ATOM 764 C CA . GLN A 1 96 ? -11.020 -13.426 16.532 1.00 81.56 96 GLN A CA 1
ATOM 765 C C . GLN A 1 96 ? -11.034 -14.610 17.515 1.00 81.56 96 GLN A C 1
ATOM 767 O O . GLN A 1 96 ? -12.044 -14.832 18.184 1.00 81.56 96 GLN A O 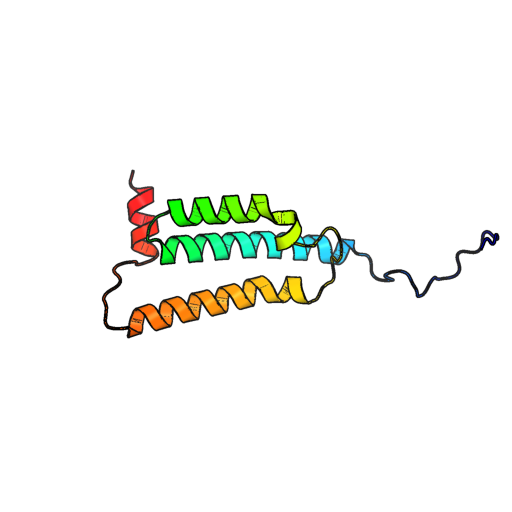1
ATOM 772 N N . HIS A 1 97 ? -9.937 -15.367 17.610 1.00 83.31 97 HIS A N 1
ATOM 773 C CA . HIS A 1 97 ? -9.853 -16.591 18.420 1.00 83.31 97 HIS A CA 1
ATOM 774 C C . HIS A 1 97 ? -9.141 -16.395 19.769 1.00 83.31 97 HIS A C 1
ATOM 776 O O . HIS A 1 97 ? -9.165 -17.294 20.605 1.00 83.31 97 HIS A O 1
ATOM 782 N N . SER A 1 98 ? -8.547 -15.225 20.028 1.00 82.81 98 SER A N 1
ATOM 783 C CA . SER A 1 98 ? -7.756 -14.944 21.240 1.00 82.81 98 SER A CA 1
ATOM 784 C C . SER A 1 98 ? -8.599 -14.765 22.521 1.00 82.81 98 SER A C 1
ATOM 786 O O . SER A 1 98 ? -8.068 -14.476 23.592 1.00 82.81 98 SER A O 1
ATOM 788 N N . GLY A 1 99 ? -9.930 -14.908 22.455 1.00 65.44 99 GLY A N 1
ATOM 789 C CA . GLY A 1 99 ? -10.842 -14.859 23.612 1.00 65.44 99 GLY A CA 1
ATOM 790 C C . GLY A 1 99 ? -10.986 -13.482 24.285 1.00 65.44 99 GLY A C 1
ATOM 791 O O . GLY A 1 99 ? -11.955 -13.239 25.003 1.00 65.44 99 GLY A O 1
ATOM 792 N N . LYS A 1 100 ? -10.074 -12.542 24.017 1.00 60.72 100 LYS A N 1
ATOM 793 C CA . LYS A 1 100 ? -10.218 -11.115 24.316 1.00 60.72 100 LYS A CA 1
ATOM 794 C C . LYS A 1 100 ? -11.066 -10.493 23.210 1.00 60.72 100 LYS A C 1
ATOM 796 O O . LYS A 1 100 ? -10.671 -10.530 22.052 1.00 60.72 100 LYS A O 1
ATOM 801 N N . LYS A 1 101 ? -12.222 -9.903 23.541 1.00 53.34 101 LYS A N 1
ATOM 802 C CA . LYS A 1 101 ? -12.978 -9.086 22.577 1.00 53.34 101 LYS A CA 1
ATOM 803 C C . LYS A 1 101 ? -12.170 -7.824 22.259 1.00 53.34 101 LYS A C 1
ATOM 805 O O . LYS A 1 101 ? -12.388 -6.787 22.883 1.00 53.34 101 LYS A O 1
ATOM 810 N N . SER A 1 102 ? -11.247 -7.896 21.308 1.00 57.12 102 SER A N 1
ATOM 811 C CA . SER A 1 102 ? -10.729 -6.694 20.668 1.00 57.12 102 SER A CA 1
ATOM 812 C C . SER A 1 102 ? -11.882 -6.093 19.860 1.00 57.12 102 SER A C 1
ATOM 814 O O . SER A 1 102 ? -12.273 -6.596 18.811 1.00 57.12 102 SER A O 1
ATOM 816 N N . GLN A 1 103 ? -12.527 -5.061 20.407 1.00 56.41 103 GLN A N 1
ATOM 817 C CA . GLN A 1 103 ? -13.628 -4.311 19.783 1.00 56.41 103 GLN A CA 1
ATOM 818 C C . GLN A 1 103 ? -13.121 -3.406 18.643 1.00 56.41 103 GLN A C 1
ATOM 820 O O . GLN A 1 103 ? -13.582 -2.281 18.469 1.00 56.41 103 GLN A O 1
ATOM 825 N N . VAL A 1 104 ? -12.155 -3.876 17.856 1.00 59.78 104 VAL A N 1
ATOM 826 C CA . VAL A 1 104 ? -11.611 -3.132 16.721 1.00 59.78 104 VAL A CA 1
ATOM 827 C C . VAL A 1 104 ? -12.119 -3.779 15.442 1.00 59.78 104 VAL A C 1
ATOM 829 O O . VAL A 1 104 ? -11.424 -4.475 14.711 1.00 59.78 104 VAL A O 1
ATOM 832 N N . SER A 1 105 ? -13.406 -3.566 15.178 1.00 64.81 105 SER A N 1
ATOM 833 C CA . SER A 1 105 ? -13.968 -3.887 13.873 1.00 64.81 105 SER A CA 1
ATOM 834 C C . SER A 1 105 ? -13.448 -2.860 12.873 1.00 64.81 105 SER A C 1
ATOM 836 O O . SER A 1 105 ? -13.642 -1.662 13.063 1.00 64.81 105 SER A O 1
ATOM 838 N N . LEU A 1 106 ? -12.840 -3.309 11.772 1.00 60.50 106 LEU A N 1
ATOM 839 C CA . LEU A 1 106 ? -12.399 -2.431 10.677 1.00 60.50 106 LEU A CA 1
ATOM 840 C C . LEU A 1 106 ? -13.530 -1.481 10.223 1.00 60.50 106 LEU A C 1
ATOM 842 O O . LEU A 1 106 ? -13.293 -0.323 9.888 1.00 60.50 106 LEU A O 1
ATOM 846 N N . LYS A 1 107 ? -14.785 -1.961 10.288 1.00 60.78 107 LYS A N 1
ATOM 847 C CA . LYS A 1 107 ? -15.984 -1.157 10.028 1.00 60.78 107 LYS A CA 1
ATOM 848 C C . LYS A 1 107 ? -16.241 -0.108 11.107 1.00 60.78 107 LYS A C 1
ATOM 850 O O . LYS A 1 107 ? -16.654 0.985 10.750 1.00 60.78 107 LYS A O 1
ATOM 855 N N . SER A 1 108 ? -16.009 -0.402 12.389 1.00 60.00 108 SER A N 1
ATOM 856 C CA . SER A 1 108 ? -16.196 0.599 13.444 1.00 60.00 108 SER A CA 1
ATOM 857 C C . SER A 1 108 ? -15.126 1.682 13.358 1.00 60.00 108 SER A C 1
ATOM 859 O O . SER A 1 108 ? -15.481 2.849 13.397 1.00 60.00 108 SER A O 1
ATOM 861 N N . VAL A 1 109 ? -13.853 1.358 13.119 1.00 63.44 109 VAL A N 1
ATOM 862 C CA . VAL A 1 109 ? -12.795 2.383 13.007 1.00 63.44 109 VAL A CA 1
ATOM 863 C C . VAL A 1 109 ? -13.053 3.331 11.832 1.00 63.44 109 VAL A C 1
ATOM 865 O O . VAL A 1 109 ? -13.016 4.549 12.007 1.00 63.44 109 VAL A O 1
ATOM 868 N N . LEU A 1 110 ? -13.385 2.794 10.654 1.00 61.81 110 LEU A N 1
ATOM 869 C CA . LEU A 1 110 ? -13.695 3.612 9.476 1.00 61.81 110 LEU A CA 1
ATOM 870 C C . LEU A 1 110 ? -14.991 4.425 9.653 1.00 61.81 110 LEU A C 1
ATOM 872 O O . LEU A 1 110 ? -15.035 5.593 9.279 1.00 61.81 110 LEU A O 1
ATOM 876 N N . TRP A 1 111 ? -16.025 3.847 10.273 1.00 57.69 111 TRP A N 1
ATOM 877 C CA . TRP A 1 111 ? -17.311 4.518 10.504 1.00 57.69 111 TRP A CA 1
ATOM 878 C C . TRP A 1 111 ? -17.260 5.580 11.612 1.00 57.69 111 TRP A C 1
ATOM 880 O O . TRP A 1 111 ? -17.931 6.603 11.515 1.00 57.69 111 TRP A O 1
ATOM 890 N N . THR A 1 112 ? -16.460 5.370 12.661 1.00 62.69 112 THR A N 1
ATOM 891 C CA . THR A 1 112 ? -16.371 6.296 13.807 1.00 62.69 112 THR A CA 1
ATOM 892 C C . THR A 1 112 ? -15.572 7.554 13.456 1.00 62.69 112 THR A C 1
ATOM 894 O O . THR A 1 112 ? -15.871 8.621 13.975 1.00 62.69 112 THR A O 1
ATOM 897 N N . ASN A 1 113 ? -14.598 7.461 12.540 1.00 55.72 113 ASN A N 1
ATOM 898 C CA . ASN A 1 113 ? -13.768 8.602 12.125 1.00 55.72 113 ASN A CA 1
ATOM 899 C C . ASN A 1 113 ? -14.353 9.403 10.945 1.00 55.72 113 ASN A C 1
ATOM 901 O O . ASN A 1 113 ? -14.016 10.570 10.797 1.00 55.72 113 ASN A O 1
ATOM 905 N N . PHE A 1 114 ? -15.225 8.815 10.113 1.00 58.41 114 PHE A N 1
ATOM 906 C CA . PHE A 1 114 ? -15.886 9.526 9.000 1.00 58.41 114 PHE A CA 1
ATOM 907 C C . PHE A 1 114 ? -17.161 10.278 9.430 1.00 58.41 114 PHE A C 1
ATOM 909 O O . PHE A 1 114 ? -17.772 10.977 8.630 1.00 58.41 114 PHE A O 1
ATOM 916 N N . LYS A 1 115 ? -17.581 10.125 10.693 1.00 49.75 115 LYS A N 1
ATOM 917 C CA . LYS A 1 115 ? -18.740 10.808 11.286 1.00 49.75 115 LYS A CA 1
ATOM 918 C C . LYS A 1 115 ? -18.330 11.970 12.209 1.00 49.75 115 LYS A C 1
ATOM 920 O O . LYS A 1 115 ? -19.033 12.239 13.183 1.00 49.75 115 LYS A O 1
ATOM 925 N N . LEU A 1 116 ? -17.185 12.596 11.921 1.00 44.97 116 LEU A N 1
ATOM 926 C CA . LEU A 1 116 ? -16.842 13.931 12.417 1.00 44.97 116 LEU A CA 1
ATOM 927 C C . LEU A 1 116 ? -17.374 14.989 11.450 1.00 44.97 116 LEU A C 1
ATOM 929 O O . LEU A 1 116 ? -17.199 14.790 10.228 1.00 44.97 116 LEU A O 1
#

Sequence (116 aa):
TERGDGSTVLSCQGLAVPSYFYITVVWSLAMMTGSILFLYSTYLSGTIYGGLITMLAFFYNHTECTRVQWTPPLRESFAYPILLFQMFRVTVFIDQHSGKKSQVSLKSVLWTNFKL

Secondary structure (DSSP, 8-state):
-----------TTS--S-THHHHHHHHHHHHHHHHHHHHHHHHHHSSHHHHHHHHHHHHHTHHHHH-TTT-TT-HHHHHHHHHHHHHHHHHHHHHHHSSS-----HHHHHHHHTT-

pLDDT: mean 76.01, std 14.95, range [37.84, 94.81]

Radius of gyration: 21.09 Å; chains: 1; bounding box: 59×30×59 Å

Foldseek 3Di:
DDDDDPDPDVPPPDPPDPLVVQLVVLVVLLVLLLVLQLLLLCLVVLASVSSVVSSVVCVVCVVVNRVCVPDRVDPVSVCRSVVSVVVSVVVVVCCVVVPPPPVSDSCCRVVVVVVD

Organism: NCBI:txid1563983